Protein AF-A0A9P9XV34-F1 (afdb_monomer)

Radius of gyration: 29.13 Å; Cα contacts (8 Å, |Δi|>4): 36; chains: 1; bounding box: 76×49×64 Å

Foldseek 3Di:
DDPPPDPPCVVVVVVVVVVVVVVCVVLVCPDDDPVSNVVSVVQVVLQVVLVVVLVVLCVVVVNPDDPVSVCVSVVSNVVSRPPVVVVVVVVVVVVVVVVVVVVVVVVVVVVVVVPDDDDDDDDDPPPVDDPPPPPDPDDPCPVVPD

Solvent-accessible surface area (backbone atoms only — not comparable to full-atom values): 9032 Å² total; per-residue (Å²): 132,81,75,87,81,57,61,94,56,48,66,58,53,51,50,51,49,51,52,49,52,50,48,39,45,71,68,35,74,76,55,78,56,78,68,53,44,55,49,49,55,51,53,51,55,42,50,55,50,35,56,53,52,38,51,48,53,42,57,72,50,74,67,60,87,44,74,69,52,53,50,52,40,49,51,52,46,57,69,50,51,62,68,66,56,61,54,51,50,52,51,54,52,51,52,55,53,48,56,54,49,54,53,51,49,55,55,50,54,57,56,59,65,72,77,60,78,97,75,80,90,76,88,79,87,79,72,80,76,73,80,77,84,74,88,73,86,70,79,70,77,81,69,77,83,111

Organism: NCBI:txid2686198

InterPro domains:
  IPR023298 P-type ATPase, transmembrane domain superfamily [SSF81665] (32-97)

Secondary structure (DSSP, 8-state):
--TTSS-TTHHHHHHHHHHHHHHHHHTTSSSS-HHHHHHHHHHHHHHHHHHHHHHHHHHHTTT---HHHHHHHHHHHHHHS-HHHHHHHHHHHHHHHHHHHHHHHHHHHHHHTTS--S----------------------GGGS--

Mean predicted aligned error: 15.57 Å

Structure (mmCIF, N/CA/C/O backbone):
data_AF-A0A9P9XV34-F1
#
_entry.id   AF-A0A9P9XV34-F1
#
loop_
_atom_site.group_PDB
_atom_site.id
_atom_site.type_symbol
_atom_site.label_atom_id
_atom_site.label_alt_id
_atom_site.label_comp_id
_atom_site.label_asym_id
_atom_site.label_entity_id
_atom_site.label_seq_id
_atom_site.pdbx_PDB_ins_code
_atom_site.Cartn_x
_atom_site.Cartn_y
_atom_site.Cartn_z
_atom_site.occupancy
_atom_site.B_iso_or_equiv
_atom_site.auth_seq_id
_atom_site.auth_comp_id
_atom_site.auth_asym_id
_atom_site.auth_atom_id
_atom_site.pdbx_PDB_model_num
ATOM 1 N N . MET A 1 1 ? -13.792 33.285 -28.167 1.00 49.41 1 MET A N 1
ATOM 2 C CA . MET A 1 1 ? -14.409 31.952 -27.964 1.00 49.41 1 MET A CA 1
ATOM 3 C C . MET A 1 1 ? -15.852 32.173 -27.531 1.00 49.41 1 MET A C 1
ATOM 5 O O . MET A 1 1 ? -16.077 32.914 -26.585 1.00 49.41 1 MET A O 1
ATOM 9 N N . ASN A 1 2 ? -16.817 31.656 -28.291 1.00 45.56 2 ASN A N 1
ATOM 10 C CA . ASN A 1 2 ? -18.225 32.063 -28.223 1.00 45.56 2 ASN A CA 1
ATOM 11 C C . ASN A 1 2 ? -18.945 31.425 -27.014 1.00 45.56 2 ASN A C 1
ATOM 13 O O . ASN A 1 2 ? -19.129 30.210 -26.971 1.00 45.56 2 ASN A O 1
ATOM 17 N N . VAL A 1 3 ? -19.350 32.244 -26.038 1.00 58.62 3 VAL A N 1
ATOM 18 C CA . VAL A 1 3 ? -19.913 31.836 -24.729 1.00 58.62 3 VAL A CA 1
ATOM 19 C C . VAL A 1 3 ? -21.399 31.451 -24.756 1.00 58.62 3 VAL A C 1
ATOM 21 O O . VAL A 1 3 ? -21.955 31.044 -23.742 1.00 58.62 3 VAL A O 1
ATOM 24 N N . THR A 1 4 ? -22.063 31.554 -25.908 1.00 60.12 4 THR A N 1
ATOM 25 C CA . THR A 1 4 ? -23.527 31.417 -26.006 1.00 60.12 4 THR A CA 1
ATOM 26 C C . THR A 1 4 ? -24.009 29.989 -26.275 1.00 60.12 4 THR A C 1
ATOM 28 O O . THR A 1 4 ? -25.191 29.709 -26.094 1.00 60.12 4 THR A O 1
ATOM 31 N N . LYS A 1 5 ? -23.118 29.063 -26.666 1.00 56.88 5 LYS A N 1
ATOM 32 C CA . LYS A 1 5 ? -23.486 27.672 -27.011 1.00 56.88 5 LYS A CA 1
ATOM 33 C C . LYS A 1 5 ? -23.201 26.622 -25.934 1.00 56.88 5 LYS A C 1
ATOM 35 O O . LYS A 1 5 ? -23.696 25.506 -26.044 1.00 56.88 5 LYS A O 1
ATOM 40 N N . TYR A 1 6 ? -22.452 26.958 -24.887 1.00 57.47 6 TYR A N 1
ATOM 41 C CA . TYR A 1 6 ? -22.137 26.038 -23.793 1.00 57.47 6 TYR A CA 1
ATOM 42 C C . TYR A 1 6 ? -22.853 26.513 -22.529 1.00 57.47 6 TYR A C 1
ATOM 44 O O . TYR A 1 6 ? -22.403 27.432 -21.852 1.00 57.47 6 TYR A O 1
ATOM 52 N N . GLY A 1 7 ? -24.023 25.923 -22.262 1.00 63.84 7 GLY A N 1
ATOM 53 C CA . GLY A 1 7 ? -24.905 26.308 -21.158 1.00 63.84 7 GLY A CA 1
ATOM 54 C C . GLY A 1 7 ? -24.192 26.363 -19.803 1.00 63.84 7 GLY A C 1
ATOM 55 O O . GLY A 1 7 ? -23.161 25.726 -19.616 1.00 63.84 7 GLY A O 1
ATOM 56 N N . LYS A 1 8 ? -24.783 27.088 -18.840 1.00 62.16 8 LYS A N 1
ATOM 57 C CA . LYS A 1 8 ? -24.263 27.452 -17.496 1.00 62.16 8 LYS A CA 1
ATOM 58 C C . LYS A 1 8 ? -23.588 26.330 -16.672 1.00 62.16 8 LYS A C 1
ATOM 60 O O . LYS A 1 8 ? -22.955 26.610 -15.663 1.00 62.16 8 LYS A O 1
ATOM 65 N N . ARG A 1 9 ? -23.699 25.066 -17.094 1.00 62.81 9 ARG A N 1
ATOM 66 C CA . ARG A 1 9 ? -23.017 23.891 -16.530 1.00 62.81 9 ARG A CA 1
ATOM 67 C C . ARG A 1 9 ? -21.586 23.694 -17.059 1.00 62.81 9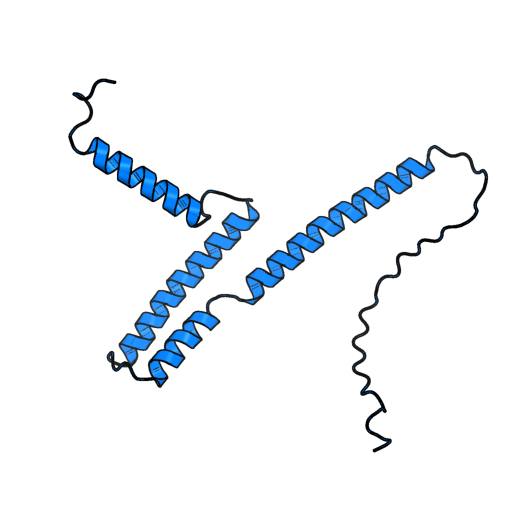 ARG A C 1
ATOM 69 O O . ARG A 1 9 ? -20.815 22.993 -16.424 1.00 62.81 9 ARG A O 1
ATOM 76 N N . ALA A 1 10 ? -21.200 24.317 -18.172 1.00 66.88 10 ALA A N 1
ATOM 77 C CA . ALA A 1 10 ? -19.876 24.186 -18.783 1.00 66.88 10 ALA A CA 1
ATOM 78 C C . ALA A 1 10 ? -18.686 24.603 -17.889 1.00 66.88 10 ALA A C 1
ATOM 80 O O . ALA A 1 10 ? -17.720 23.840 -17.850 1.00 66.88 10 ALA A O 1
ATOM 81 N N . PRO A 1 11 ? -18.720 25.720 -17.127 1.00 71.38 11 PRO A N 1
ATOM 82 C CA . PRO A 1 11 ? -17.621 26.048 -16.214 1.00 71.38 11 PRO A CA 1
ATOM 83 C C . PRO A 1 11 ? -17.529 25.066 -15.036 1.00 71.38 11 PRO A C 1
ATOM 85 O O . PRO A 1 11 ? -16.431 24.696 -14.632 1.00 71.38 11 PRO A O 1
ATOM 88 N N . VAL A 1 12 ? -18.668 24.570 -14.540 1.00 77.50 12 VAL A N 1
ATOM 89 C CA . VAL A 1 12 ? -18.722 23.592 -13.438 1.00 77.50 12 VAL A CA 1
ATOM 90 C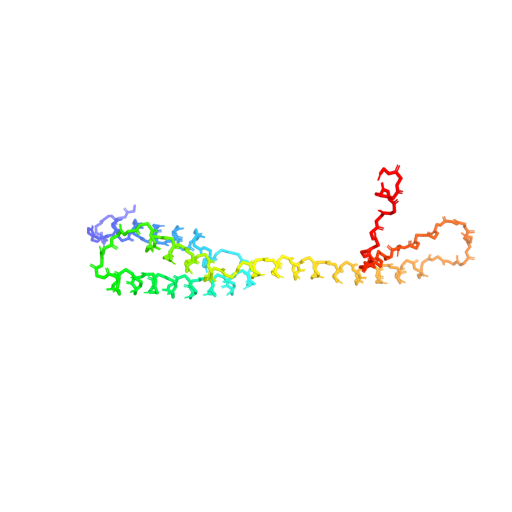 C . VAL A 1 12 ? -18.217 22.223 -13.896 1.00 77.50 12 VAL A C 1
ATOM 92 O O . VAL A 1 12 ? -17.405 21.603 -13.219 1.00 77.50 12 VAL A O 1
ATOM 95 N N . VAL A 1 13 ? -18.637 21.768 -15.079 1.00 74.62 13 VAL A N 1
ATOM 96 C CA . VAL A 1 13 ? -18.187 20.496 -15.665 1.00 74.62 13 VAL A CA 1
ATOM 97 C C . VAL A 1 13 ? -16.712 20.574 -16.075 1.00 74.62 13 VAL A C 1
ATOM 99 O O . VAL A 1 13 ? -15.985 19.599 -15.904 1.00 74.62 13 VAL A O 1
ATOM 102 N N . GLY A 1 14 ? -16.243 21.727 -16.566 1.00 78.75 14 GLY A N 1
ATOM 103 C CA . GLY A 1 14 ? -14.830 21.963 -16.876 1.00 78.75 14 GLY A CA 1
ATOM 104 C C . GLY A 1 14 ? -13.942 21.952 -15.628 1.00 78.75 14 GLY A C 1
ATOM 105 O O . GLY A 1 14 ? -12.909 21.282 -15.620 1.00 78.75 14 GLY A O 1
ATOM 106 N N . GLY A 1 15 ? -14.373 22.623 -14.555 1.00 82.88 15 GLY A N 1
ATOM 107 C CA . GLY A 1 15 ? -13.688 22.600 -13.260 1.00 82.88 15 GLY A CA 1
ATOM 108 C C . GLY A 1 15 ? -13.676 21.206 -12.628 1.00 82.88 15 GLY A C 1
ATOM 109 O O . GLY A 1 15 ? -12.621 20.725 -12.223 1.00 82.88 15 GLY A O 1
ATOM 110 N N . ALA A 1 16 ? -14.816 20.511 -12.631 1.00 83.56 16 ALA A N 1
ATOM 111 C CA . ALA A 1 16 ? -14.924 19.151 -12.107 1.00 83.56 16 ALA A CA 1
ATOM 112 C C . ALA A 1 16 ? -14.026 18.161 -12.863 1.00 83.56 16 ALA A C 1
ATOM 114 O O . ALA A 1 16 ? -13.356 17.352 -12.229 1.00 83.56 16 ALA A O 1
ATOM 115 N N . LYS A 1 17 ? -13.948 18.249 -14.200 1.00 82.81 17 LYS A N 1
ATOM 116 C CA . LYS A 1 17 ? -13.030 17.412 -14.991 1.00 82.81 17 LYS A CA 1
ATOM 117 C C . LYS A 1 17 ? -11.564 17.695 -14.672 1.00 82.81 17 LYS A C 1
ATOM 119 O O . LYS A 1 17 ? -10.802 16.753 -14.536 1.00 82.81 17 LYS A O 1
ATOM 124 N N . ARG A 1 18 ? -11.177 18.960 -14.472 1.00 84.31 18 ARG A N 1
ATOM 125 C CA . ARG A 1 18 ? -9.801 19.314 -14.080 1.00 84.31 18 ARG A CA 1
ATOM 126 C C . ARG A 1 18 ? -9.421 18.769 -12.709 1.00 84.31 18 ARG A C 1
ATOM 128 O O . ARG A 1 18 ? -8.328 18.237 -12.558 1.00 84.31 18 ARG A O 1
ATOM 135 N N . ILE A 1 19 ? -10.320 18.885 -11.733 1.00 85.12 19 ILE A N 1
ATOM 136 C CA . ILE A 1 19 ? -10.114 18.311 -10.398 1.00 85.12 19 ILE A CA 1
ATOM 137 C C . ILE A 1 19 ? -10.045 16.789 -10.506 1.00 85.12 19 ILE A C 1
ATOM 139 O O . ILE A 1 19 ? -9.155 16.177 -9.934 1.00 85.12 19 ILE A O 1
ATOM 143 N N . TYR A 1 20 ? -10.931 16.176 -11.286 1.00 82.81 20 TYR A N 1
ATOM 144 C CA . TYR A 1 20 ? -10.938 14.734 -11.497 1.00 82.81 20 TYR A CA 1
ATOM 145 C C . TYR A 1 20 ? -9.659 14.221 -12.171 1.00 82.81 20 TYR A C 1
ATOM 147 O O . TYR A 1 20 ? -9.106 13.214 -11.733 1.00 82.81 20 TYR A O 1
ATOM 155 N N . ASP A 1 21 ? -9.158 14.925 -13.185 1.00 82.06 21 ASP A N 1
ATOM 156 C CA . ASP A 1 21 ? -7.902 14.594 -13.860 1.00 82.06 21 ASP A CA 1
ATOM 157 C C . ASP A 1 21 ? -6.701 14.807 -12.928 1.00 82.06 21 ASP A C 1
ATOM 159 O O . ASP A 1 21 ? -5.810 13.962 -12.881 1.00 82.06 21 ASP A O 1
ATOM 163 N N . ALA A 1 22 ? -6.697 15.873 -12.120 1.00 82.50 22 ALA A N 1
ATOM 164 C CA . ALA A 1 22 ? -5.665 16.111 -11.110 1.00 82.50 22 ALA A CA 1
ATOM 165 C C . ALA A 1 22 ? -5.663 15.025 -10.023 1.00 82.50 22 ALA A C 1
ATOM 167 O O . ALA A 1 22 ? -4.608 14.491 -9.695 1.00 82.50 22 ALA A O 1
ATOM 168 N N . VAL A 1 23 ? -6.841 14.646 -9.521 1.00 81.38 23 VAL A N 1
ATOM 169 C CA . VAL A 1 23 ? -7.012 13.562 -8.548 1.00 81.38 23 VAL A CA 1
ATOM 170 C C . VAL A 1 23 ? -6.565 12.241 -9.167 1.00 81.38 23 VAL A C 1
ATOM 172 O O . VAL A 1 23 ? -5.763 11.551 -8.561 1.00 81.38 23 VAL A O 1
ATOM 175 N N . ARG A 1 24 ? -6.976 11.897 -10.393 1.00 73.69 24 ARG A N 1
ATOM 176 C CA . ARG A 1 24 ? -6.516 10.672 -11.080 1.00 73.69 24 ARG A CA 1
ATOM 177 C C . ARG A 1 24 ? -5.009 10.636 -11.324 1.00 73.69 24 ARG A C 1
ATOM 179 O O . ARG A 1 24 ? -4.415 9.560 -11.232 1.00 73.69 24 ARG A O 1
ATOM 186 N N . ASN A 1 25 ? -4.413 11.780 -11.647 1.00 78.88 25 ASN A N 1
ATOM 187 C CA . ASN A 1 25 ? -2.971 11.904 -11.833 1.00 78.88 25 ASN A CA 1
ATOM 188 C C . ASN A 1 25 ? -2.225 11.764 -10.500 1.00 78.88 25 ASN A C 1
ATOM 190 O O . ASN A 1 25 ? -1.241 11.034 -10.449 1.00 78.88 25 ASN A O 1
ATOM 194 N N . PHE A 1 26 ? -2.724 12.375 -9.420 1.00 77.25 26 PHE A N 1
ATOM 195 C CA . PHE A 1 26 ? -2.162 12.243 -8.070 1.00 77.25 26 PHE A CA 1
ATOM 196 C C . PHE A 1 26 ? -2.327 10.828 -7.497 1.00 77.25 26 PHE A C 1
ATOM 198 O O . PHE A 1 26 ? -1.402 10.280 -6.911 1.00 77.25 26 PHE A O 1
ATOM 205 N N . LEU A 1 27 ? -3.474 10.191 -7.745 1.00 74.25 27 LEU A N 1
ATOM 206 C CA . LEU A 1 27 ? -3.762 8.802 -7.375 1.00 74.25 27 LEU A CA 1
ATOM 207 C C . LEU A 1 27 ? -2.925 7.778 -8.177 1.00 74.25 27 LEU A C 1
ATOM 209 O O . LEU A 1 27 ? -3.086 6.572 -7.982 1.00 74.25 27 LEU A O 1
ATOM 213 N N . GLY A 1 28 ? -2.056 8.213 -9.098 1.00 70.88 28 GLY A N 1
ATOM 214 C CA . GLY A 1 28 ? -1.145 7.325 -9.834 1.00 70.88 28 GLY A CA 1
ATOM 215 C C . GLY A 1 28 ? -1.847 6.365 -10.803 1.00 70.88 28 GLY A C 1
ATOM 216 O O . GLY A 1 28 ? -1.251 5.409 -11.292 1.00 70.88 28 GLY A O 1
ATOM 217 N N . LEU A 1 29 ? -3.128 6.599 -11.107 1.00 71.12 29 LEU A N 1
ATOM 218 C CA . LEU A 1 29 ? -3.913 5.733 -11.994 1.00 71.12 29 LEU A CA 1
ATOM 219 C C . LEU A 1 29 ? -3.574 5.958 -13.475 1.00 71.12 29 LEU A C 1
ATOM 221 O O . LEU A 1 29 ? -3.773 5.061 -14.299 1.00 71.12 29 LEU A O 1
ATOM 225 N N . THR A 1 30 ? -3.044 7.137 -13.811 1.00 64.88 30 THR A N 1
ATOM 226 C CA . THR A 1 30 ? -2.820 7.565 -15.201 1.00 64.88 30 THR A CA 1
ATOM 227 C C . THR A 1 30 ? -1.350 7.862 -15.516 1.00 64.88 30 THR A C 1
ATOM 229 O O . THR A 1 30 ? -0.962 7.761 -16.677 1.00 64.88 30 THR A O 1
ATOM 232 N N . VAL A 1 31 ? -0.500 8.137 -14.524 1.00 67.88 31 VAL A N 1
ATOM 233 C CA . VAL A 1 31 ? 0.906 8.544 -14.720 1.00 67.88 31 VAL A CA 1
ATOM 234 C C . VAL A 1 31 ? 1.837 7.458 -14.172 1.00 67.88 31 VAL A C 1
ATOM 236 O O . VAL A 1 31 ? 1.644 7.030 -13.041 1.00 67.88 31 VAL A O 1
ATOM 239 N N . GLY A 1 32 ? 2.807 6.993 -14.970 1.00 68.62 32 GLY A N 1
ATOM 240 C CA . GLY A 1 32 ? 3.811 6.002 -14.547 1.00 68.62 32 GLY A CA 1
ATOM 241 C C . GLY A 1 32 ? 3.984 4.806 -15.492 1.00 68.62 32 GLY A C 1
ATOM 242 O O . GLY A 1 32 ? 3.300 4.683 -16.514 1.00 68.62 32 GLY A O 1
ATOM 243 N N . THR A 1 33 ? 4.918 3.919 -15.141 1.00 85.75 33 THR A N 1
ATOM 244 C CA . THR A 1 33 ? 5.248 2.698 -15.896 1.00 85.75 33 THR A CA 1
ATOM 245 C C . THR A 1 33 ? 4.114 1.658 -15.806 1.00 85.75 33 THR A C 1
ATOM 247 O O . THR A 1 33 ? 3.314 1.680 -14.861 1.00 85.75 33 THR A O 1
ATOM 250 N N . PRO A 1 34 ? 3.993 0.713 -16.763 1.00 79.44 34 PRO A N 1
ATOM 251 C CA . PRO A 1 34 ? 2.961 -0.330 -16.709 1.00 79.44 34 PRO A CA 1
ATOM 252 C C . PRO A 1 34 ? 3.018 -1.164 -15.418 1.00 79.44 34 PRO A C 1
ATOM 254 O O . PRO A 1 34 ? 1.972 -1.608 -14.939 1.00 79.44 34 PRO A O 1
ATOM 257 N N . LEU A 1 35 ? 4.209 -1.309 -14.829 1.00 80.00 35 LEU A N 1
ATOM 258 C CA . LEU A 1 35 ? 4.434 -2.006 -13.565 1.00 80.00 35 LEU A CA 1
ATOM 259 C C . LEU A 1 35 ? 3.785 -1.270 -12.379 1.00 80.00 35 LEU A C 1
ATOM 261 O O . LEU A 1 35 ? 3.040 -1.876 -11.607 1.00 80.00 35 LEU A O 1
ATOM 265 N N . GLN A 1 36 ? 3.946 0.055 -12.297 1.00 81.38 36 GLN A N 1
ATOM 266 C CA . GLN A 1 36 ? 3.332 0.877 -11.245 1.00 81.38 36 GLN A CA 1
ATOM 267 C C . GLN A 1 36 ? 1.801 0.853 -11.310 1.00 81.38 36 GLN A C 1
ATOM 269 O O . GLN A 1 36 ? 1.141 0.703 -10.284 1.00 81.38 36 GLN A O 1
ATOM 274 N N . ARG A 1 37 ? 1.208 0.890 -12.512 1.00 84.69 37 ARG A N 1
ATOM 275 C CA . ARG A 1 37 ? -0.261 0.838 -12.656 1.00 84.69 37 ARG A CA 1
ATOM 276 C C . ARG A 1 37 ? -0.874 -0.470 -12.156 1.00 84.69 37 ARG A C 1
ATOM 278 O O . ARG A 1 37 ? -2.025 -0.481 -11.714 1.00 84.69 37 ARG A O 1
ATOM 285 N N . LYS A 1 38 ? -0.155 -1.588 -12.268 1.00 84.69 38 LYS A N 1
ATOM 286 C CA . LYS A 1 38 ? -0.608 -2.888 -11.749 1.00 84.69 38 LYS A CA 1
ATOM 287 C C . LYS A 1 38 ? -0.550 -2.907 -10.226 1.00 84.69 38 LYS A C 1
ATOM 289 O O . LYS A 1 38 ? -1.509 -3.348 -9.598 1.00 84.69 38 LYS A O 1
ATOM 294 N N . LEU A 1 39 ? 0.511 -2.344 -9.660 1.00 84.31 39 LEU A N 1
ATOM 295 C CA . LEU A 1 39 ? 0.672 -2.212 -8.220 1.00 84.31 39 LEU A CA 1
ATOM 296 C C . LEU A 1 39 ? -0.406 -1.316 -7.607 1.00 84.31 39 LEU A C 1
ATOM 298 O O . LEU A 1 39 ? -1.089 -1.733 -6.673 1.00 84.31 39 LEU A O 1
ATOM 302 N N . SER A 1 40 ? -0.646 -0.134 -8.182 1.00 85.25 40 SER A N 1
ATOM 303 C CA . SER A 1 40 ? -1.682 0.782 -7.695 1.00 85.25 40 SER A CA 1
ATOM 304 C C . SER A 1 40 ? -3.065 0.129 -7.690 1.00 85.25 40 SER A C 1
ATOM 306 O O . SER A 1 40 ? -3.818 0.313 -6.740 1.00 85.25 40 SER A O 1
ATOM 308 N N . LYS A 1 41 ? -3.401 -0.695 -8.695 1.00 85.94 41 LYS A N 1
ATOM 309 C CA . LYS A 1 41 ? -4.665 -1.457 -8.698 1.00 85.94 41 LYS A CA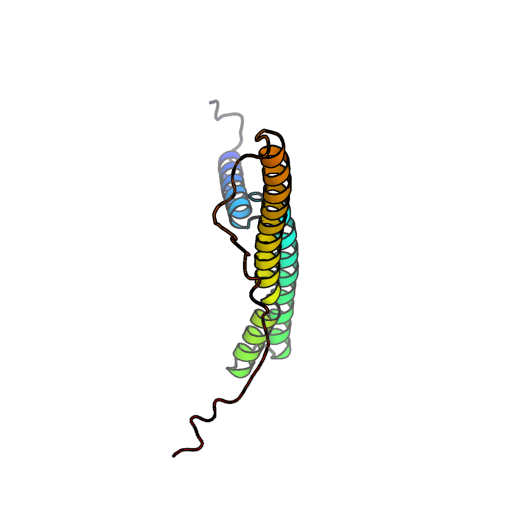 1
ATOM 310 C C . LYS A 1 41 ? -4.783 -2.400 -7.502 1.00 85.94 41 LYS A C 1
ATOM 312 O O . LYS A 1 41 ? -5.856 -2.451 -6.907 1.00 85.94 41 LYS A O 1
ATOM 317 N N . LEU A 1 42 ? -3.712 -3.113 -7.144 1.00 88.00 42 LEU A N 1
ATOM 318 C CA . LEU A 1 42 ? -3.713 -3.961 -5.949 1.00 88.00 42 LEU A CA 1
ATOM 319 C C . LEU A 1 42 ? -3.862 -3.120 -4.678 1.00 88.00 42 LEU A C 1
ATOM 321 O O . LEU A 1 42 ? -4.727 -3.417 -3.859 1.00 88.00 42 LEU A O 1
ATOM 325 N N . ALA A 1 43 ? -3.110 -2.025 -4.556 1.00 84.69 43 ALA A N 1
ATOM 326 C CA . ALA A 1 43 ? -3.194 -1.132 -3.402 1.00 84.69 43 ALA A CA 1
ATOM 327 C C . ALA A 1 43 ? -4.615 -0.575 -3.188 1.00 84.69 43 ALA A C 1
ATOM 32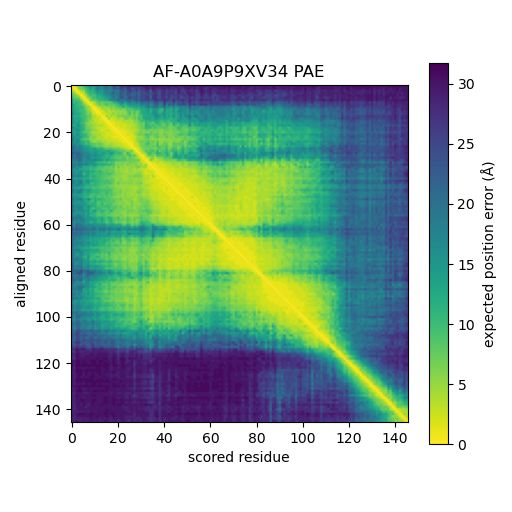9 O O . ALA A 1 43 ? -5.107 -0.586 -2.063 1.00 84.69 43 ALA A O 1
ATOM 330 N N . TYR A 1 44 ? -5.318 -0.166 -4.253 1.00 87.75 44 TYR A N 1
ATOM 331 C CA . TYR A 1 44 ? -6.705 0.302 -4.141 1.00 87.75 44 TYR A CA 1
ATOM 332 C C . TYR A 1 44 ? -7.665 -0.792 -3.670 1.00 87.75 44 TYR A C 1
ATOM 334 O O . TYR A 1 44 ? -8.514 -0.523 -2.823 1.00 87.75 44 TYR A O 1
ATOM 342 N N . ILE A 1 45 ? -7.536 -2.021 -4.182 1.00 89.75 45 ILE A N 1
ATOM 343 C CA . ILE A 1 45 ? -8.385 -3.148 -3.760 1.00 89.75 45 ILE A CA 1
ATOM 344 C C . ILE A 1 45 ? -8.202 -3.419 -2.262 1.00 89.75 45 ILE A C 1
ATOM 346 O O . ILE A 1 45 ? -9.189 -3.540 -1.533 1.00 89.75 45 ILE A O 1
ATOM 350 N N . LEU A 1 46 ? -6.952 -3.459 -1.792 1.00 87.94 46 LEU A N 1
ATOM 351 C CA . LEU A 1 46 ? -6.641 -3.690 -0.381 1.00 87.94 46 LEU A CA 1
ATOM 352 C C . LEU A 1 46 ? -7.105 -2.518 0.495 1.00 87.94 46 LEU A C 1
ATOM 354 O O . LEU A 1 46 ? -7.674 -2.742 1.560 1.00 87.94 46 LEU A O 1
ATOM 358 N N . PHE A 1 47 ? -6.963 -1.279 0.024 1.00 88.44 47 PHE A N 1
ATOM 359 C CA . PHE A 1 47 ? -7.409 -0.088 0.745 1.00 88.44 47 PHE A CA 1
ATOM 360 C C . PHE A 1 47 ? -8.932 -0.043 0.943 1.00 88.44 47 PHE A C 1
ATOM 362 O O . PHE A 1 47 ? -9.406 0.210 2.050 1.00 88.44 47 PHE A O 1
ATOM 369 N N . PHE A 1 48 ? -9.721 -0.334 -0.098 1.00 91.56 48 PHE A N 1
ATOM 370 C CA . PHE A 1 48 ? -11.181 -0.395 0.040 1.00 91.56 48 PHE A CA 1
ATOM 371 C C . PHE A 1 48 ? -11.626 -1.545 0.955 1.00 91.56 48 PHE A C 1
ATOM 373 O O . PHE A 1 48 ? -12.563 -1.373 1.737 1.00 91.56 48 PHE A O 1
ATOM 380 N N . CYS A 1 49 ? -10.933 -2.688 0.904 1.00 90.81 49 CYS A N 1
ATOM 381 C CA . CYS A 1 49 ? -11.152 -3.795 1.833 1.00 90.81 49 CYS A CA 1
ATOM 382 C C . CYS A 1 49 ? -10.865 -3.380 3.289 1.00 90.81 49 CYS A C 1
ATOM 384 O O . CYS A 1 49 ? -11.697 -3.609 4.168 1.00 90.81 49 CYS A O 1
ATOM 386 N N . ALA A 1 50 ? -9.746 -2.687 3.536 1.00 90.50 50 ALA A N 1
ATOM 387 C CA . ALA A 1 50 ? -9.380 -2.170 4.855 1.00 90.50 50 ALA A CA 1
ATOM 388 C C . ALA A 1 50 ? -10.423 -1.205 5.417 1.00 90.50 50 ALA A C 1
ATOM 390 O O . ALA A 1 50 ? -10.819 -1.332 6.575 1.00 90.50 50 ALA A O 1
ATOM 391 N N . LEU A 1 51 ? -10.918 -0.281 4.589 1.00 91.50 51 LEU A N 1
ATOM 392 C CA . LEU A 1 51 ? -11.965 0.657 4.993 1.00 91.50 51 LEU A CA 1
ATOM 393 C C . LEU A 1 51 ? -13.255 -0.079 5.394 1.00 91.50 51 LEU A C 1
ATOM 395 O O . LEU A 1 51 ? -13.882 0.259 6.399 1.00 91.50 51 LEU A O 1
ATOM 399 N N . GLY A 1 52 ? -13.634 -1.107 4.625 1.00 93.44 52 GLY A N 1
ATOM 400 C CA . GLY A 1 52 ? -14.792 -1.950 4.919 1.00 93.44 52 GLY A CA 1
ATOM 401 C C . GLY A 1 52 ? -14.645 -2.712 6.238 1.00 93.44 52 GLY A C 1
ATOM 402 O O . GLY A 1 52 ? -15.553 -2.684 7.068 1.00 93.44 52 GLY A O 1
ATOM 403 N N . LEU A 1 53 ? -13.492 -3.343 6.467 1.00 90.38 53 LEU A N 1
ATOM 404 C CA . LEU A 1 53 ? -13.208 -4.080 7.701 1.00 90.38 53 LEU A CA 1
ATOM 405 C C . LEU A 1 53 ? -13.097 -3.161 8.926 1.00 90.38 53 LEU A C 1
ATOM 407 O O . LEU A 1 53 ? -13.627 -3.496 9.983 1.00 90.38 53 LEU A O 1
ATOM 411 N N . ALA A 1 54 ? -12.503 -1.974 8.789 1.00 89.69 54 ALA A N 1
ATOM 412 C CA . ALA A 1 54 ? -12.462 -0.982 9.862 1.00 89.69 54 ALA A CA 1
ATOM 413 C C . ALA A 1 54 ? -13.878 -0.557 10.289 1.00 89.69 54 ALA A C 1
ATOM 415 O O . ALA A 1 54 ? -14.182 -0.525 11.483 1.00 89.69 54 ALA A O 1
ATOM 416 N N . LEU A 1 55 ? -14.783 -0.315 9.331 1.00 91.69 55 LEU A N 1
ATOM 417 C CA . LEU A 1 55 ? -16.194 -0.046 9.636 1.00 91.69 55 LEU A CA 1
ATOM 418 C C . LEU A 1 55 ? -16.864 -1.215 10.367 1.00 91.69 55 LEU A C 1
ATOM 420 O O . LEU A 1 55 ? -17.673 -0.982 11.266 1.00 91.69 55 LEU A O 1
ATOM 424 N N . VAL A 1 56 ? -16.529 -2.461 10.019 1.00 92.44 56 VAL A N 1
ATOM 425 C CA . VAL A 1 56 ? -17.033 -3.645 10.730 1.00 92.44 56 VAL A CA 1
ATOM 426 C C . VAL A 1 56 ? -16.554 -3.660 12.182 1.00 92.44 56 VAL A C 1
ATOM 428 O O . VAL A 1 56 ? -17.378 -3.895 13.061 1.00 92.44 56 VAL A O 1
ATOM 431 N N . VAL A 1 57 ? -15.289 -3.336 12.463 1.00 90.25 57 VAL A N 1
ATOM 432 C CA . VAL A 1 57 ? -14.762 -3.258 13.842 1.00 90.25 57 VAL A CA 1
ATOM 433 C C . VAL A 1 57 ? -15.544 -2.240 14.679 1.00 90.25 57 VAL A C 1
ATOM 435 O O . VAL A 1 57 ? -16.021 -2.571 15.767 1.00 90.25 57 VAL A O 1
ATOM 438 N N . PHE A 1 58 ? -15.767 -1.032 14.151 1.00 87.94 58 PHE A N 1
ATOM 439 C CA . PHE A 1 58 ? -16.563 -0.013 14.848 1.00 87.94 58 PHE A CA 1
ATOM 440 C C . PHE A 1 58 ? -18.029 -0.427 15.026 1.00 87.94 58 PHE A C 1
ATOM 442 O O . PHE A 1 58 ? -18.627 -0.173 16.075 1.00 87.94 58 PHE A O 1
ATOM 449 N N . LYS A 1 59 ? -18.605 -1.103 14.025 1.00 91.44 59 LYS A N 1
ATOM 450 C CA . LYS A 1 59 ? -19.987 -1.592 14.071 1.00 91.44 59 LYS A CA 1
ATOM 451 C C . LYS A 1 59 ? -20.170 -2.710 15.101 1.00 91.44 59 LYS A C 1
ATOM 453 O O . LYS A 1 59 ? -21.171 -2.708 15.815 1.00 91.44 59 LYS A O 1
ATOM 458 N N . VAL A 1 60 ? -19.223 -3.646 15.194 1.00 92.00 60 VAL A N 1
ATOM 459 C CA . VAL A 1 60 ? -19.247 -4.744 16.178 1.00 92.00 60 VAL A CA 1
ATOM 460 C C . VAL A 1 60 ? -19.135 -4.195 17.598 1.00 92.00 60 VAL A C 1
ATOM 462 O O . VAL A 1 60 ? -19.847 -4.669 18.481 1.00 92.00 60 VAL A O 1
ATOM 465 N N . ASN A 1 61 ? -18.351 -3.133 17.807 1.00 87.88 61 ASN A N 1
ATOM 466 C CA . ASN A 1 61 ? -18.242 -2.490 19.117 1.00 87.88 61 ASN A CA 1
ATOM 467 C C . ASN A 1 61 ? -19.376 -1.496 19.439 1.00 87.88 61 ASN A C 1
ATOM 469 O O . ASN A 1 61 ? -19.231 -0.664 20.330 1.00 87.88 61 ASN A O 1
ATOM 473 N N . LYS A 1 62 ? -20.502 -1.534 18.706 1.00 87.06 62 LYS A N 1
ATOM 474 C CA . LYS A 1 62 ? -21.650 -0.621 18.886 1.00 87.06 62 LYS A CA 1
ATOM 475 C C . LYS A 1 62 ? -21.254 0.866 18.939 1.00 87.06 62 LYS A C 1
ATOM 477 O O . LYS A 1 62 ? -21.922 1.652 19.604 1.00 87.06 62 LYS A O 1
ATOM 482 N N . PHE A 1 63 ? -20.192 1.246 18.225 1.00 79.81 63 PHE A N 1
ATOM 483 C CA . PHE A 1 63 ? -19.627 2.600 18.227 1.00 79.81 63 PHE A CA 1
ATOM 484 C C . PHE A 1 63 ? -19.179 3.128 19.602 1.00 79.81 63 PHE A C 1
ATOM 486 O O . PHE A 1 63 ? -19.045 4.338 19.770 1.00 79.81 63 PHE A O 1
ATOM 493 N N . ASP A 1 64 ? -18.890 2.253 20.567 1.00 84.69 64 ASP A N 1
ATOM 494 C CA . ASP A 1 64 ? -18.168 2.651 21.775 1.00 84.69 64 ASP A CA 1
ATOM 495 C C . ASP A 1 64 ? -16.680 2.815 21.419 1.00 84.69 64 ASP A C 1
ATOM 497 O O . ASP A 1 64 ? -15.974 1.853 21.110 1.00 84.69 64 ASP A O 1
ATOM 501 N N . ILE A 1 65 ? -16.217 4.062 21.332 1.00 84.56 65 ILE A N 1
ATOM 502 C CA . ILE A 1 65 ? -14.858 4.401 20.899 1.00 84.56 65 ILE A CA 1
ATOM 503 C C . ILE A 1 65 ? -13.946 4.376 22.129 1.00 84.56 65 ILE A C 1
ATOM 505 O O . ILE A 1 65 ? -13.599 5.404 22.707 1.00 84.56 65 ILE A O 1
ATOM 509 N N . THR A 1 66 ? -13.565 3.169 22.543 1.00 91.56 66 THR A N 1
ATOM 510 C CA . THR A 1 66 ? -12.575 2.942 23.604 1.00 91.56 66 THR A CA 1
ATOM 511 C C . THR A 1 66 ? -11.167 2.794 23.009 1.00 91.56 66 THR A C 1
ATOM 513 O O . THR A 1 66 ? -11.010 2.353 21.871 1.00 91.56 66 THR A O 1
ATOM 516 N N . ASN A 1 67 ? -10.114 3.077 23.789 1.00 93.06 67 ASN A N 1
ATOM 517 C CA . ASN A 1 67 ? -8.713 2.928 23.356 1.00 93.06 67 ASN A CA 1
ATOM 518 C C . ASN A 1 67 ? -8.403 1.557 22.721 1.00 93.06 67 ASN A C 1
ATOM 520 O O . ASN A 1 67 ? -7.692 1.492 21.725 1.00 93.06 67 ASN A O 1
ATOM 524 N N . GLN A 1 68 ? -8.980 0.468 23.240 1.00 91.44 68 GLN A N 1
ATOM 525 C CA . GLN A 1 68 ? -8.787 -0.882 22.691 1.00 91.44 68 GLN A CA 1
ATOM 526 C C . GLN A 1 68 ? -9.297 -0.997 21.247 1.00 91.44 68 GLN A C 1
ATOM 528 O O . GLN A 1 68 ? -8.620 -1.547 20.387 1.00 91.44 68 GLN A O 1
ATOM 533 N N . VAL A 1 69 ? -10.457 -0.407 20.962 1.00 91.38 69 VAL A N 1
ATOM 534 C CA . VAL A 1 69 ? -11.103 -0.433 19.643 1.00 91.38 69 VAL A CA 1
ATOM 535 C C . VAL A 1 69 ? -10.307 0.392 18.643 1.00 91.38 69 VAL A C 1
ATOM 537 O O . VAL A 1 69 ? -10.135 -0.028 17.502 1.00 91.38 69 VAL A O 1
ATOM 540 N N . ILE A 1 70 ? -9.778 1.539 19.079 1.00 91.75 70 ILE A N 1
ATOM 541 C CA . ILE A 1 70 ? -8.912 2.391 18.256 1.00 91.75 70 ILE A CA 1
ATOM 542 C C . ILE A 1 70 ? -7.631 1.638 17.882 1.00 91.75 70 ILE A C 1
ATOM 544 O O . ILE A 1 70 ? -7.232 1.646 16.715 1.00 91.75 70 ILE A O 1
ATOM 548 N N . ILE A 1 71 ? -7.009 0.957 18.850 1.00 93.50 71 ILE A N 1
ATOM 549 C CA . ILE A 1 71 ? -5.791 0.173 18.617 1.00 93.50 71 ILE A CA 1
ATOM 550 C C . ILE A 1 71 ? -6.092 -1.018 17.696 1.00 93.50 71 ILE A C 1
ATOM 552 O O . ILE A 1 71 ? -5.340 -1.241 16.751 1.00 93.50 71 ILE A O 1
ATOM 556 N N . TYR A 1 72 ? -7.211 -1.727 17.883 1.00 91.88 72 TYR A N 1
ATOM 557 C CA . TYR A 1 72 ? -7.617 -2.825 16.995 1.00 91.88 72 TYR A CA 1
ATOM 558 C C . TYR A 1 72 ? -7.924 -2.357 15.571 1.00 91.88 72 TYR A C 1
ATOM 560 O O . TYR A 1 72 ? -7.464 -2.978 14.615 1.00 91.88 72 TYR A O 1
ATOM 568 N N . ALA A 1 73 ? -8.643 -1.245 15.406 1.00 91.69 73 ALA A N 1
ATOM 569 C CA . ALA A 1 73 ? -8.945 -0.688 14.090 1.00 91.69 73 ALA A CA 1
ATOM 570 C C . ALA A 1 73 ? -7.676 -0.208 13.364 1.00 91.69 73 ALA A C 1
ATOM 572 O O . ALA A 1 73 ? -7.505 -0.475 12.174 1.00 91.69 73 ALA A O 1
ATOM 573 N N . THR A 1 74 ? -6.762 0.457 14.078 1.00 91.81 74 THR A N 1
ATOM 574 C CA . THR A 1 74 ? -5.496 0.947 13.507 1.00 91.81 74 THR A CA 1
ATOM 575 C C . THR A 1 74 ? -4.560 -0.210 13.159 1.00 91.81 74 THR A C 1
ATOM 577 O O . THR A 1 74 ? -3.995 -0.233 12.068 1.00 91.81 74 THR A O 1
ATOM 580 N N . SER A 1 75 ? -4.443 -1.201 14.048 1.00 93.56 75 SER A N 1
ATOM 581 C CA . SER A 1 75 ? -3.650 -2.414 13.817 1.00 93.56 75 SER A CA 1
ATOM 582 C C . SER A 1 75 ? -4.149 -3.186 12.596 1.00 93.56 75 SER A C 1
ATOM 584 O O . SER A 1 75 ? -3.349 -3.548 11.734 1.00 93.56 75 SER A O 1
ATOM 586 N N . LEU A 1 76 ? -5.469 -3.354 12.465 1.00 92.50 76 LEU A N 1
ATOM 587 C CA . LEU A 1 76 ? -6.082 -3.961 11.286 1.00 92.50 76 LEU A CA 1
ATOM 588 C C . LEU A 1 76 ? -5.758 -3.165 10.013 1.00 92.50 76 LEU A C 1
ATOM 590 O O . LEU A 1 76 ? -5.424 -3.760 8.993 1.00 92.50 76 LEU A O 1
ATOM 594 N N . GLY A 1 77 ? -5.813 -1.832 10.068 1.00 91.50 77 GLY A N 1
ATOM 595 C CA . GLY A 1 77 ? -5.470 -0.973 8.932 1.00 91.50 77 GLY A CA 1
ATOM 596 C C . GLY A 1 77 ? -4.023 -1.148 8.462 1.00 91.50 77 GLY A C 1
ATOM 597 O O . GLY A 1 77 ? -3.793 -1.353 7.271 1.00 91.50 77 GLY A O 1
ATOM 598 N N . ILE A 1 78 ? -3.062 -1.118 9.391 1.00 90.88 78 ILE A N 1
ATOM 599 C CA . ILE A 1 78 ? -1.630 -1.295 9.089 1.00 90.88 78 ILE A CA 1
ATOM 600 C C . ILE A 1 78 ? -1.374 -2.696 8.530 1.00 90.88 78 ILE A C 1
ATOM 602 O O . ILE A 1 78 ? -0.688 -2.833 7.524 1.00 90.88 78 ILE A O 1
ATOM 606 N N . SER A 1 79 ? -1.989 -3.724 9.122 1.00 91.00 79 SER A N 1
ATOM 607 C CA . SER A 1 79 ? -1.816 -5.113 8.689 1.00 91.00 79 SER A CA 1
ATOM 608 C C . SER A 1 79 ? -2.335 -5.390 7.274 1.00 91.00 79 SER A C 1
ATOM 610 O O . SER A 1 79 ? -1.885 -6.350 6.651 1.00 91.00 79 SER A O 1
ATOM 612 N N . ILE A 1 80 ? -3.300 -4.612 6.773 1.00 90.31 80 ILE A N 1
ATOM 613 C CA . ILE A 1 80 ? -3.849 -4.803 5.422 1.00 90.31 80 ILE A CA 1
ATOM 614 C C . ILE A 1 80 ? -2.984 -4.122 4.360 1.00 90.31 80 ILE A C 1
ATOM 616 O O . ILE A 1 80 ? -3.004 -4.547 3.206 1.00 90.31 80 ILE A O 1
ATOM 620 N N . ILE A 1 81 ? -2.209 -3.092 4.712 1.00 88.31 81 ILE A N 1
ATOM 621 C CA . ILE A 1 81 ? -1.224 -2.524 3.789 1.00 88.31 81 ILE A CA 1
ATOM 622 C C . ILE A 1 81 ? -0.097 -3.557 3.663 1.00 88.31 81 ILE A C 1
ATOM 624 O O . ILE A 1 81 ? 0.563 -3.854 4.655 1.00 88.31 81 ILE A O 1
ATOM 628 N N . PRO A 1 82 ? 0.139 -4.138 2.475 1.00 81.12 82 PRO A N 1
ATOM 629 C CA . PRO A 1 82 ? 1.129 -5.188 2.332 1.00 81.12 82 PRO A CA 1
ATOM 630 C C . PRO A 1 82 ? 2.514 -4.542 2.341 1.00 81.12 82 PRO A C 1
ATOM 632 O O . PRO A 1 82 ? 3.042 -4.160 1.299 1.00 81.12 82 PRO A O 1
ATOM 635 N N . GLU A 1 83 ? 3.093 -4.396 3.527 1.00 84.88 83 GLU A N 1
ATOM 636 C CA . GLU A 1 83 ? 4.397 -3.757 3.729 1.00 84.88 83 GLU A CA 1
ATOM 637 C C . GLU A 1 83 ? 5.482 -4.417 2.861 1.00 84.88 83 GLU A C 1
ATOM 639 O O . GLU A 1 83 ? 6.242 -3.748 2.164 1.00 84.88 83 GLU A O 1
ATOM 644 N N . SER A 1 84 ? 5.443 -5.750 2.777 1.00 86.38 84 SER A N 1
ATOM 645 C CA . SER A 1 84 ? 6.330 -6.558 1.935 1.00 86.38 84 SER A CA 1
ATOM 646 C C . SER A 1 84 ? 6.219 -6.249 0.433 1.00 86.38 84 SER A C 1
ATOM 648 O O . SER A 1 84 ? 7.198 -6.418 -0.293 1.00 86.38 84 SER A O 1
ATOM 650 N N . LEU A 1 85 ? 5.077 -5.748 -0.056 1.00 86.19 85 LEU A N 1
ATOM 651 C CA . LEU A 1 85 ? 4.851 -5.515 -1.487 1.00 86.19 85 LEU A CA 1
ATOM 652 C C . LEU A 1 85 ? 5.763 -4.409 -2.044 1.00 86.19 85 LEU A C 1
ATOM 654 O O . LEU A 1 85 ? 6.263 -4.516 -3.166 1.00 86.19 85 LEU A O 1
ATOM 658 N N . VAL A 1 86 ? 5.991 -3.350 -1.264 1.00 85.50 86 VAL A N 1
ATOM 659 C CA . VAL A 1 86 ? 6.888 -2.247 -1.651 1.00 85.50 86 VAL A CA 1
ATOM 660 C C . VAL A 1 86 ? 8.340 -2.727 -1.678 1.00 85.50 86 VAL A C 1
ATOM 662 O O . VAL A 1 86 ? 9.095 -2.389 -2.596 1.00 85.50 86 VAL A O 1
ATOM 665 N N . THR A 1 87 ? 8.709 -3.572 -0.716 1.00 92.75 87 THR A N 1
ATOM 666 C CA . THR A 1 87 ? 10.045 -4.165 -0.627 1.00 92.75 87 THR A CA 1
ATOM 667 C C . THR A 1 87 ? 10.329 -5.078 -1.816 1.00 92.75 87 THR A C 1
ATOM 669 O O . THR A 1 87 ? 11.347 -4.901 -2.483 1.00 92.75 87 THR A O 1
ATOM 672 N N . VAL A 1 88 ? 9.415 -5.997 -2.158 1.00 91.12 88 VAL A N 1
ATOM 673 C CA . VAL A 1 88 ? 9.623 -6.896 -3.309 1.00 91.12 88 VAL A CA 1
ATOM 674 C C . VAL A 1 88 ? 9.654 -6.139 -4.630 1.00 91.12 88 VAL A C 1
ATOM 676 O O . VAL A 1 88 ? 10.477 -6.464 -5.477 1.00 91.12 88 VAL A O 1
ATOM 679 N N . LEU A 1 89 ? 8.837 -5.092 -4.808 1.00 90.69 89 LEU A N 1
ATOM 680 C CA . LEU A 1 89 ? 8.905 -4.269 -6.016 1.00 90.69 89 LEU A CA 1
ATOM 681 C C . LEU A 1 89 ? 10.293 -3.640 -6.171 1.00 90.69 89 LEU A C 1
ATOM 683 O O . LEU A 1 89 ? 10.876 -3.715 -7.250 1.00 90.69 89 LEU A O 1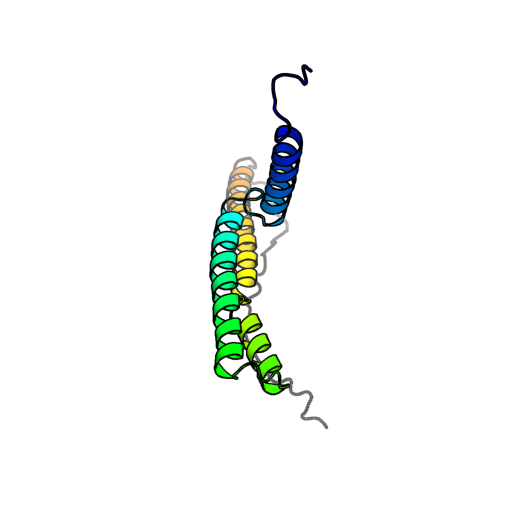
ATOM 687 N N . THR A 1 90 ? 10.812 -3.043 -5.096 1.00 92.88 90 THR A N 1
ATOM 688 C CA . THR A 1 90 ? 12.135 -2.405 -5.099 1.00 92.88 90 THR A CA 1
ATOM 689 C C . THR A 1 90 ? 13.212 -3.411 -5.484 1.00 92.88 90 THR A C 1
ATOM 691 O O . THR A 1 90 ? 13.970 -3.156 -6.414 1.00 92.88 90 THR A O 1
ATOM 694 N N . ILE A 1 91 ? 13.214 -4.585 -4.847 1.00 94.19 91 ILE A N 1
ATOM 695 C CA . ILE A 1 91 ? 14.180 -5.648 -5.144 1.00 94.19 91 ILE A CA 1
ATOM 696 C C . ILE A 1 91 ? 14.041 -6.126 -6.596 1.00 94.19 91 ILE A C 1
ATOM 698 O O . ILE A 1 91 ? 15.039 -6.242 -7.291 1.00 94.19 91 ILE A O 1
ATOM 702 N N . THR A 1 92 ? 12.825 -6.339 -7.109 1.00 92.25 92 THR A N 1
ATOM 703 C CA . THR A 1 92 ? 12.645 -6.766 -8.511 1.00 92.25 92 THR A CA 1
ATOM 704 C C . THR A 1 92 ? 13.084 -5.713 -9.524 1.00 92.25 92 THR A C 1
ATOM 706 O O . THR A 1 92 ? 13.532 -6.069 -10.608 1.00 92.25 92 THR A O 1
ATOM 709 N N . MET A 1 93 ? 12.959 -4.426 -9.191 1.00 92.56 93 MET A N 1
ATOM 710 C CA . MET A 1 93 ? 13.432 -3.343 -10.049 1.00 92.56 93 MET A CA 1
ATOM 711 C C . MET A 1 93 ? 14.961 -3.273 -10.062 1.00 92.56 93 MET A C 1
ATOM 713 O O . MET A 1 93 ? 15.530 -3.103 -11.133 1.00 92.56 93 MET A O 1
ATOM 717 N N . VAL A 1 94 ? 15.594 -3.442 -8.899 1.00 94.94 94 VAL A N 1
ATOM 718 C CA . VAL A 1 94 ? 17.052 -3.545 -8.728 1.00 94.94 94 VAL A CA 1
ATOM 719 C C . VAL A 1 94 ? 17.570 -4.725 -9.562 1.00 94.94 94 VAL A C 1
ATOM 721 O O . VAL A 1 94 ? 18.258 -4.493 -10.556 1.00 94.94 94 VAL A O 1
ATOM 724 N N . ILE A 1 95 ? 17.038 -5.934 -9.334 1.00 95.75 95 ILE A N 1
ATOM 725 C CA . ILE A 1 95 ? 17.405 -7.153 -10.082 1.00 95.75 95 ILE A CA 1
ATOM 726 C C . ILE A 1 95 ? 17.222 -6.981 -11.593 1.00 95.75 95 ILE A C 1
ATOM 728 O O . ILE A 1 95 ? 18.059 -7.425 -12.374 1.00 95.75 95 ILE A O 1
ATOM 732 N N . ALA A 1 96 ? 16.131 -6.344 -12.032 1.00 92.56 96 ALA A N 1
ATOM 733 C CA . ALA A 1 96 ? 15.908 -6.092 -13.453 1.00 92.56 96 ALA A CA 1
ATOM 734 C C . ALA A 1 96 ? 17.006 -5.202 -14.057 1.00 92.56 96 ALA A C 1
ATOM 736 O O . ALA A 1 96 ? 17.428 -5.441 -15.186 1.00 92.56 96 ALA A O 1
ATOM 737 N N . THR A 1 97 ? 17.481 -4.200 -13.313 1.00 92.94 97 THR A N 1
ATOM 738 C CA . THR A 1 97 ? 18.582 -3.341 -13.760 1.00 92.94 97 THR A CA 1
ATOM 739 C C . THR A 1 97 ? 19.947 -4.020 -13.676 1.00 92.94 97 THR A C 1
ATOM 741 O O . THR A 1 97 ? 20.768 -3.775 -14.557 1.00 92.94 97 THR A O 1
ATOM 744 N N . GLU A 1 98 ? 20.198 -4.887 -12.689 1.00 93.38 98 GLU A N 1
ATOM 745 C CA . GLU A 1 98 ? 21.433 -5.685 -12.652 1.00 93.38 98 GLU A CA 1
ATOM 746 C C . GLU A 1 98 ? 21.501 -6.668 -13.820 1.00 93.38 98 GLU A C 1
ATOM 748 O O . GLU A 1 98 ? 22.487 -6.668 -14.548 1.00 93.38 98 GLU A O 1
ATOM 753 N N . ALA A 1 99 ? 20.424 -7.413 -14.085 1.00 91.94 99 ALA A N 1
ATOM 754 C CA . ALA A 1 99 ? 20.393 -8.381 -15.181 1.00 91.94 99 ALA A CA 1
ATOM 755 C C . ALA A 1 99 ? 20.672 -7.736 -16.553 1.00 91.94 99 ALA A C 1
ATOM 757 O O . ALA A 1 99 ? 21.330 -8.333 -17.405 1.00 91.94 99 ALA A O 1
ATOM 758 N N . GLU A 1 100 ? 20.189 -6.508 -16.775 1.00 90.88 100 GLU A N 1
ATOM 759 C CA . GLU A 1 100 ? 20.481 -5.756 -17.999 1.00 90.88 100 GLU A CA 1
ATOM 760 C C . GLU A 1 100 ? 21.957 -5.333 -18.069 1.00 90.88 100 GLU A C 1
ATOM 762 O O . GLU A 1 100 ? 22.573 -5.419 -19.131 1.00 90.88 100 GLU A O 1
ATOM 767 N N . ARG A 1 101 ? 22.565 -4.948 -16.939 1.00 88.81 101 ARG A N 1
ATOM 768 C CA . ARG A 1 101 ? 23.996 -4.614 -16.877 1.00 88.81 101 ARG A CA 1
ATOM 769 C C . ARG A 1 101 ? 24.898 -5.824 -17.086 1.00 88.81 101 ARG A C 1
ATOM 771 O O . ARG A 1 101 ? 25.902 -5.692 -17.785 1.00 88.81 101 ARG A O 1
ATOM 778 N N . ASP A 1 102 ? 24.545 -6.967 -16.514 1.00 85.25 102 ASP A N 1
ATOM 779 C CA . ASP A 1 102 ? 25.311 -8.207 -16.651 1.00 85.25 102 ASP A CA 1
ATOM 780 C C . ASP A 1 102 ? 25.330 -8.660 -18.118 1.00 85.25 102 ASP A C 1
ATOM 782 O O . ASP A 1 102 ? 26.388 -8.970 -18.670 1.00 85.25 102 ASP A O 1
ATOM 786 N N . TYR A 1 103 ? 24.182 -8.565 -18.797 1.00 83.44 103 TYR A N 1
ATOM 787 C CA . TYR A 1 103 ? 24.066 -8.848 -20.228 1.00 83.44 103 TYR A CA 1
ATOM 788 C C . TYR A 1 103 ? 24.905 -7.898 -21.103 1.00 83.44 103 TYR A C 1
ATOM 790 O O . TYR A 1 103 ? 25.588 -8.337 -22.035 1.00 83.44 103 TYR A O 1
ATOM 798 N N . GLU A 1 104 ? 24.890 -6.594 -20.808 1.00 81.00 104 GLU A N 1
ATOM 799 C CA . GLU A 1 104 ? 25.707 -5.610 -21.531 1.00 81.00 104 GLU A CA 1
ATOM 800 C C . GLU A 1 104 ? 27.213 -5.815 -21.279 1.00 81.00 104 GLU A C 1
ATOM 802 O O . GLU A 1 104 ? 28.016 -5.670 -22.205 1.00 81.00 104 GLU A O 1
ATOM 807 N N . SER A 1 105 ? 27.614 -6.226 -20.071 1.00 77.94 105 SER A N 1
ATOM 808 C CA . SER A 1 105 ? 29.008 -6.558 -19.732 1.00 77.94 105 SER A CA 1
ATOM 809 C C . SER A 1 105 ? 29.523 -7.752 -20.543 1.00 77.94 105 SER A C 1
ATOM 811 O O . SER A 1 105 ? 30.610 -7.705 -21.122 1.00 77.94 105 SER A O 1
ATOM 813 N N . GLU A 1 106 ? 28.709 -8.798 -20.689 1.00 75.94 106 GLU A N 1
ATOM 814 C CA . GLU A 1 106 ? 29.093 -10.007 -21.421 1.00 75.94 106 GLU A CA 1
ATOM 815 C C . GLU A 1 106 ? 29.242 -9.747 -22.933 1.00 75.94 106 GLU A C 1
ATOM 817 O O . GLU A 1 106 ? 30.202 -10.198 -23.572 1.00 75.94 106 GLU A O 1
ATOM 822 N N . ARG A 1 107 ? 28.348 -8.933 -23.515 1.00 71.62 107 ARG A N 1
ATOM 823 C CA . ARG A 1 107 ? 28.432 -8.541 -24.934 1.00 71.62 107 ARG A CA 1
ATOM 824 C C . ARG A 1 107 ? 29.563 -7.563 -25.224 1.00 71.62 107 ARG A C 1
ATOM 826 O O . ARG A 1 107 ? 30.205 -7.681 -26.270 1.00 71.62 107 ARG A O 1
ATOM 833 N N . THR A 1 108 ? 29.816 -6.608 -24.332 1.00 71.88 108 THR A N 1
ATOM 834 C CA . THR A 1 108 ? 30.923 -5.653 -24.496 1.00 71.88 108 THR A CA 1
ATOM 835 C C . THR A 1 108 ? 32.277 -6.329 -24.290 1.00 71.88 108 THR A C 1
ATOM 837 O O . THR A 1 108 ? 33.183 -6.089 -25.084 1.00 71.88 108 THR A O 1
ATOM 840 N N . ALA A 1 109 ? 32.405 -7.270 -23.350 1.00 74.88 109 ALA A N 1
ATOM 841 C CA . ALA A 1 109 ? 33.611 -8.086 -23.193 1.00 74.88 109 ALA A CA 1
ATOM 842 C C . ALA A 1 109 ? 33.899 -8.960 -24.429 1.00 74.88 109 ALA A C 1
ATOM 844 O O . ALA A 1 109 ? 35.050 -9.072 -24.858 1.00 74.88 109 ALA A O 1
ATOM 845 N N . ALA A 1 110 ? 32.865 -9.550 -25.040 1.00 67.38 110 ALA A N 1
ATOM 846 C CA . ALA A 1 110 ? 33.009 -10.333 -26.269 1.00 67.38 110 ALA A CA 1
ATOM 847 C C . ALA A 1 110 ? 33.390 -9.471 -27.488 1.00 67.38 110 ALA A C 1
ATOM 849 O O . ALA A 1 110 ? 34.173 -9.913 -28.328 1.00 67.38 110 ALA A O 1
ATOM 850 N N . ALA A 1 111 ? 32.878 -8.238 -27.573 1.00 67.31 111 ALA A N 1
ATOM 851 C CA . ALA A 1 111 ? 33.236 -7.291 -28.630 1.00 67.31 111 ALA A CA 1
ATOM 852 C C . ALA A 1 111 ? 34.669 -6.748 -28.471 1.00 67.31 111 ALA A C 1
ATOM 854 O O . ALA A 1 111 ? 35.385 -6.616 -29.460 1.00 67.31 111 ALA A O 1
ATOM 855 N N . VAL A 1 112 ? 35.114 -6.494 -27.236 1.00 65.25 112 VAL A N 1
ATOM 856 C CA . VAL A 1 112 ? 36.473 -6.007 -26.935 1.00 65.25 112 VAL A CA 1
ATOM 857 C C . VAL A 1 112 ? 37.541 -7.079 -27.202 1.00 65.25 112 VAL A C 1
ATOM 859 O O . VAL A 1 112 ? 38.645 -6.747 -27.623 1.00 65.25 112 VAL A O 1
ATOM 862 N N . LYS A 1 113 ? 37.217 -8.372 -27.055 1.00 59.88 113 LYS A N 1
ATOM 863 C CA . LYS A 1 113 ? 38.134 -9.482 -27.389 1.00 59.88 113 LYS A CA 1
ATOM 864 C C . LYS A 1 113 ? 38.349 -9.709 -28.894 1.00 59.88 113 LYS A C 1
ATOM 866 O O . LYS A 1 113 ? 39.244 -10.466 -29.250 1.00 59.88 113 LYS A O 1
ATOM 871 N N . PHE A 1 114 ? 37.558 -9.087 -29.773 1.00 62.25 114 PHE A N 1
ATOM 872 C CA . PHE A 1 114 ? 37.66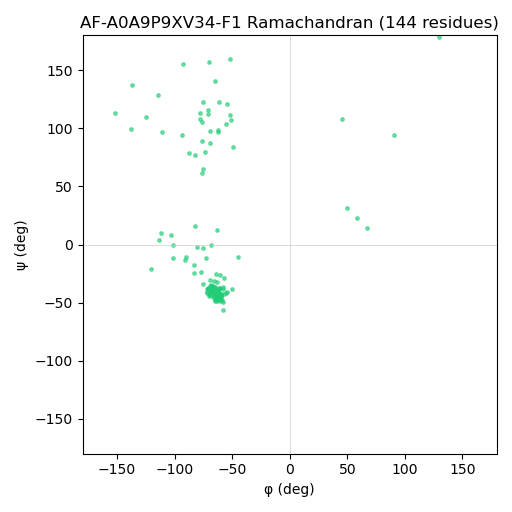5 -9.274 -31.228 1.00 62.25 114 PHE A CA 1
ATOM 873 C C . PHE A 1 114 ? 38.623 -8.287 -31.926 1.00 62.25 114 PHE A C 1
ATOM 875 O O . PHE A 1 114 ? 38.938 -8.505 -33.093 1.00 62.25 114 PHE A O 1
ATOM 882 N N . ASP A 1 115 ? 39.095 -7.237 -31.238 1.00 58.06 115 ASP A N 1
ATOM 883 C CA . ASP A 1 115 ? 39.874 -6.137 -31.846 1.00 58.06 115 ASP A CA 1
ATOM 884 C C . ASP A 1 115 ? 41.344 -6.051 -31.377 1.00 58.06 115 ASP A C 1
ATOM 886 O O . ASP A 1 115 ? 42.079 -5.158 -31.791 1.00 58.06 115 ASP A O 1
ATOM 890 N N . VAL A 1 116 ? 41.823 -6.982 -30.541 1.00 54.84 116 VAL A N 1
ATOM 891 C CA . VAL A 1 116 ? 43.215 -6.974 -30.051 1.00 54.84 116 VAL A CA 1
ATOM 892 C C . VAL A 1 116 ? 43.893 -8.314 -30.366 1.00 54.84 116 VAL A C 1
ATOM 894 O O . VAL A 1 116 ? 43.533 -9.317 -29.749 1.00 54.84 116 VAL A O 1
ATOM 897 N N . PRO A 1 117 ? 44.858 -8.377 -31.311 1.00 55.31 117 PRO A N 1
ATOM 898 C CA . PRO A 1 117 ? 45.712 -9.552 -31.456 1.00 55.31 117 PRO A CA 1
ATOM 899 C C . PRO A 1 117 ? 46.565 -9.699 -30.193 1.00 55.31 117 PRO A C 1
ATOM 901 O O . PRO A 1 117 ? 47.011 -8.694 -29.643 1.00 55.31 117 PRO A O 1
ATOM 904 N N . ASP A 1 118 ? 46.752 -10.942 -29.741 1.00 58.09 118 ASP A N 1
ATOM 905 C CA . ASP A 1 118 ? 47.439 -11.332 -28.505 1.00 58.09 118 ASP A CA 1
ATOM 906 C C . ASP A 1 118 ? 48.817 -10.664 -28.334 1.00 58.09 118 ASP A C 1
ATOM 908 O O . ASP A 1 118 ? 49.858 -11.246 -28.633 1.00 58.09 118 ASP A O 1
ATOM 912 N N . GLU A 1 119 ? 48.853 -9.443 -27.804 1.00 69.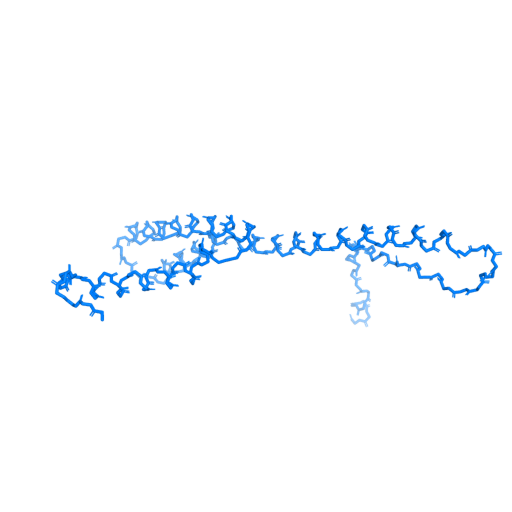12 119 GLU A N 1
ATOM 913 C CA . GLU A 1 119 ? 50.080 -8.817 -27.340 1.00 69.12 119 GLU A CA 1
ATOM 914 C C . GLU A 1 119 ? 49.841 -8.092 -26.011 1.00 69.12 119 GLU A C 1
ATOM 916 O O . GLU A 1 119 ? 49.415 -6.942 -25.943 1.00 69.12 119 GLU A O 1
ATOM 921 N N . LYS A 1 120 ? 50.247 -8.809 -24.952 1.00 52.69 120 LYS A N 1
ATOM 922 C CA . LYS A 1 120 ? 50.711 -8.319 -23.643 1.00 52.69 120 LYS A CA 1
ATOM 923 C C . LYS A 1 120 ? 49.658 -8.131 -22.541 1.00 52.69 120 LYS A C 1
ATOM 925 O O . LYS A 1 120 ? 49.112 -7.057 -22.328 1.00 52.69 120 LYS A O 1
ATOM 930 N N . LEU A 1 121 ? 49.521 -9.175 -21.719 1.00 64.06 121 LEU A N 1
ATOM 931 C CA . LEU A 1 121 ? 48.998 -9.076 -20.353 1.00 64.06 121 LEU A CA 1
ATOM 932 C C . LEU A 1 121 ? 50.073 -8.469 -19.435 1.00 64.06 121 LEU A C 1
ATOM 934 O O . LEU A 1 121 ? 51.170 -9.024 -19.317 1.00 64.06 121 LEU A O 1
ATOM 938 N N . PRO A 1 122 ? 49.764 -7.353 -18.759 1.00 49.00 122 PRO A N 1
ATOM 939 C CA . PRO A 1 122 ? 49.863 -7.384 -17.303 1.00 49.00 122 PRO A CA 1
ATOM 940 C C . PRO A 1 122 ? 48.672 -6.688 -16.626 1.00 49.00 122 PRO A C 1
ATOM 942 O O . PRO A 1 122 ? 48.289 -5.604 -17.041 1.00 49.00 122 PRO A O 1
ATOM 945 N N . ALA A 1 123 ? 48.167 -7.323 -15.558 1.00 50.91 123 ALA A N 1
ATOM 946 C CA . ALA A 1 123 ? 47.320 -6.785 -14.480 1.00 50.91 123 ALA A CA 1
ATOM 947 C C . ALA A 1 123 ? 46.145 -5.891 -14.936 1.00 50.91 123 ALA A C 1
ATOM 949 O O . ALA A 1 123 ? 46.325 -4.752 -15.335 1.00 50.91 123 ALA A O 1
ATOM 950 N N . ILE A 1 124 ? 44.898 -6.340 -14.853 1.00 41.47 124 ILE A N 1
ATOM 951 C CA . ILE A 1 124 ? 44.137 -6.358 -13.600 1.00 41.47 124 ILE A CA 1
ATOM 952 C C . ILE A 1 124 ? 43.129 -7.508 -13.683 1.00 41.47 124 ILE A C 1
ATOM 954 O O . ILE A 1 124 ? 42.201 -7.500 -14.487 1.00 41.47 124 ILE A O 1
ATOM 958 N N . SER A 1 125 ? 43.332 -8.509 -12.837 1.00 51.06 125 SER A N 1
ATOM 959 C CA . SER A 1 125 ? 42.275 -9.393 -12.372 1.00 51.06 125 SER A CA 1
ATOM 960 C C . SER A 1 125 ? 41.354 -8.579 -11.459 1.00 51.06 125 SER A C 1
ATOM 962 O O . SER A 1 125 ? 41.574 -8.525 -10.251 1.00 51.06 125 SER A O 1
ATOM 964 N N . GLU A 1 126 ? 40.349 -7.913 -12.025 1.00 51.66 126 GLU A N 1
ATOM 965 C CA . GLU A 1 126 ? 39.138 -7.582 -11.269 1.00 51.66 126 GLU A CA 1
ATOM 966 C C . GLU A 1 126 ? 38.256 -8.828 -11.290 1.00 51.66 126 GLU A C 1
ATOM 968 O O . GLU A 1 126 ? 37.312 -8.981 -12.060 1.00 51.66 126 GLU A O 1
ATOM 973 N N . GLU A 1 127 ? 38.657 -9.772 -10.449 1.00 47.31 127 GLU A N 1
ATOM 974 C CA . GLU A 1 127 ? 37.761 -10.752 -9.870 1.00 47.31 127 GLU A CA 1
ATOM 975 C C . GLU A 1 127 ? 36.752 -9.949 -9.043 1.00 47.31 127 GLU A C 1
ATOM 977 O O . GLU A 1 127 ? 37.061 -9.473 -7.949 1.00 47.31 127 GLU A O 1
ATOM 982 N N . VAL A 1 128 ? 35.571 -9.696 -9.613 1.00 42.00 128 VAL A N 1
ATOM 983 C CA . VAL A 1 128 ? 34.428 -9.193 -8.851 1.00 42.00 128 VAL A CA 1
ATOM 984 C C . VAL A 1 128 ? 34.106 -10.274 -7.833 1.00 42.00 128 VAL A C 1
ATOM 986 O O . VAL A 1 128 ? 33.479 -11.281 -8.141 1.00 42.00 128 VAL A O 1
ATOM 989 N N . THR A 1 129 ? 34.627 -10.076 -6.629 1.00 44.41 129 THR A N 1
ATOM 990 C CA . THR A 1 129 ? 34.298 -10.844 -5.441 1.00 44.41 129 THR A CA 1
A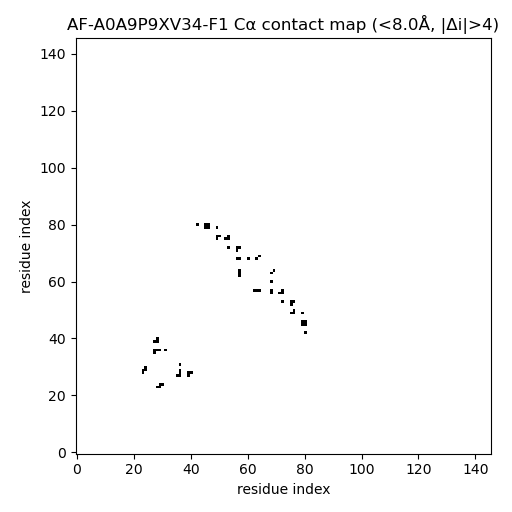TOM 991 C C . THR A 1 129 ? 32.786 -10.764 -5.250 1.00 44.41 129 THR A C 1
ATOM 993 O O . THR A 1 129 ? 32.266 -9.728 -4.832 1.00 44.41 129 THR A O 1
ATOM 996 N N . GLU A 1 130 ? 32.067 -11.834 -5.587 1.00 55.25 130 GLU A N 1
ATOM 997 C CA . GLU A 1 130 ? 30.715 -12.055 -5.083 1.00 55.25 130 GLU A CA 1
ATOM 998 C C . GLU A 1 130 ? 30.790 -11.997 -3.552 1.00 55.25 130 GLU A C 1
ATOM 1000 O O . GLU A 1 130 ? 31.536 -12.781 -2.957 1.00 55.25 130 GLU A O 1
ATOM 1005 N N . PRO A 1 131 ? 30.071 -11.094 -2.860 1.00 42.59 131 PRO A N 1
ATOM 1006 C CA . PRO A 1 131 ? 29.892 -11.288 -1.438 1.00 42.59 131 PRO A CA 1
ATOM 1007 C C . PRO A 1 131 ? 28.974 -12.503 -1.266 1.00 42.59 131 PRO A C 1
ATOM 1009 O O . PRO A 1 131 ? 27.751 -12.385 -1.354 1.00 42.59 131 PRO A O 1
ATOM 1012 N N . GLU A 1 132 ? 29.566 -13.675 -1.017 1.00 45.25 132 GLU A N 1
ATOM 1013 C CA . GLU A 1 132 ? 28.876 -14.758 -0.323 1.00 45.25 132 GLU A CA 1
ATOM 1014 C C . GLU A 1 132 ? 28.295 -14.164 0.962 1.00 45.25 132 GLU A C 1
ATOM 1016 O O . GLU A 1 132 ? 29.011 -13.842 1.913 1.00 45.25 132 GLU A O 1
ATOM 1021 N N . VAL A 1 133 ? 26.976 -13.990 0.995 1.00 44.94 133 VAL A N 1
ATOM 1022 C CA . VAL A 1 133 ? 26.270 -13.692 2.236 1.00 44.94 133 VAL A CA 1
ATOM 1023 C C . VAL A 1 133 ? 26.234 -14.993 3.038 1.00 44.94 133 VAL A C 1
ATOM 1025 O O . VAL A 1 133 ? 25.246 -15.724 3.027 1.00 44.94 133 VAL A O 1
ATOM 1028 N N . GLN A 1 134 ? 27.346 -15.304 3.705 1.00 34.53 134 GLN A N 1
ATOM 1029 C CA . GLN A 1 134 ? 27.395 -16.320 4.747 1.00 34.53 134 GLN A CA 1
ATOM 1030 C C . GLN A 1 134 ? 26.653 -15.778 5.970 1.00 34.53 134 GLN A C 1
ATOM 1032 O O . GLN A 1 134 ? 27.077 -14.821 6.619 1.00 34.53 134 GLN A O 1
ATOM 1037 N N . TYR A 1 135 ? 25.509 -16.386 6.278 1.00 57.62 135 TYR A N 1
ATOM 1038 C CA . TYR A 1 135 ? 24.753 -16.153 7.507 1.00 57.62 135 TYR A CA 1
ATOM 1039 C C . TYR A 1 135 ? 25.438 -16.862 8.682 1.00 57.62 135 TYR A C 1
ATOM 1041 O O . TYR A 1 135 ? 24.865 -17.767 9.286 1.00 57.62 135 TYR A O 1
ATOM 1049 N N . GLU A 1 136 ? 26.672 -16.488 9.004 1.00 38.19 136 GLU A N 1
ATOM 1050 C CA . GLU A 1 136 ? 27.337 -17.020 10.189 1.00 38.19 136 GLU A CA 1
ATOM 1051 C C . GLU A 1 136 ? 27.097 -16.071 11.362 1.00 38.19 136 GLU A C 1
ATOM 1053 O O . GLU A 1 136 ? 27.776 -15.063 11.556 1.00 38.19 136 GLU A O 1
ATOM 1058 N N . VAL A 1 137 ? 26.063 -16.382 12.145 1.00 60.00 137 VAL A N 1
ATOM 1059 C CA . VAL A 1 137 ? 25.851 -15.788 13.469 1.00 60.00 137 VAL A CA 1
ATOM 1060 C C . VAL A 1 137 ? 26.844 -16.435 14.440 1.00 60.00 137 VAL A C 1
ATOM 1062 O O . VAL A 1 137 ? 26.454 -17.162 15.351 1.00 60.00 137 VAL A O 1
ATOM 1065 N N . GLU A 1 138 ? 28.143 -16.215 14.243 1.00 52.00 138 GLU A N 1
ATOM 1066 C CA . GLU A 1 138 ? 29.119 -16.566 15.271 1.00 52.00 138 GLU A CA 1
ATOM 1067 C C . GLU A 1 138 ? 29.095 -15.488 16.358 1.00 52.00 138 GLU A C 1
ATOM 1069 O O . GLU A 1 138 ? 29.506 -14.339 16.170 1.00 52.00 138 GLU A O 1
ATOM 1074 N N . MET A 1 139 ? 28.541 -15.872 17.514 1.00 60.00 139 MET A N 1
ATOM 1075 C CA . MET A 1 139 ? 28.616 -15.102 18.751 1.00 60.00 139 MET A CA 1
ATOM 1076 C C . MET A 1 139 ? 30.075 -14.758 19.033 1.00 60.00 139 MET A C 1
ATOM 1078 O O . MET A 1 139 ? 30.883 -15.626 19.352 1.00 60.00 139 MET A O 1
ATOM 1082 N N . THR A 1 140 ? 30.406 -13.476 18.932 1.00 55.31 140 THR A N 1
ATOM 1083 C CA . THR A 1 140 ? 31.758 -12.987 19.165 1.00 55.31 140 THR A CA 1
ATOM 1084 C C . THR A 1 140 ? 32.173 -13.286 20.608 1.00 55.31 140 THR A C 1
ATOM 1086 O O . THR A 1 140 ? 31.535 -12.826 21.556 1.00 55.31 140 THR A O 1
ATOM 1089 N N . ASP A 1 141 ? 33.282 -14.011 20.765 1.00 60.78 141 ASP A N 1
ATOM 1090 C CA . ASP A 1 141 ? 33.914 -14.472 22.020 1.00 60.78 141 ASP A CA 1
ATOM 1091 C C . ASP A 1 141 ? 34.411 -13.317 22.937 1.00 60.78 141 ASP A C 1
ATOM 1093 O O . ASP A 1 141 ? 35.123 -13.510 23.921 1.00 60.78 141 ASP A O 1
ATOM 1097 N N . ALA A 1 142 ? 34.007 -12.079 22.638 1.00 58.56 142 ALA A N 1
ATOM 1098 C CA . ALA A 1 142 ? 34.337 -10.855 23.365 1.00 58.56 142 ALA A CA 1
ATOM 1099 C C . ALA A 1 142 ? 33.570 -10.685 24.696 1.00 58.56 142 ALA A C 1
ATOM 1101 O O . ALA A 1 142 ? 33.824 -9.733 25.430 1.00 58.56 142 ALA A O 1
ATOM 1102 N N . LEU A 1 143 ? 32.656 -11.602 25.033 1.00 56.41 143 LEU A N 1
ATOM 1103 C CA . LEU A 1 143 ? 31.922 -11.640 26.310 1.00 56.41 143 LEU A CA 1
ATOM 1104 C C . LEU A 1 143 ? 32.446 -12.702 27.291 1.00 56.41 143 LEU A C 1
ATOM 1106 O O . LEU A 1 143 ? 31.838 -12.924 28.332 1.00 56.41 143 LEU A O 1
ATOM 1110 N N . ARG A 1 144 ? 33.573 -13.357 26.984 1.00 58.44 144 ARG A N 1
ATOM 1111 C CA . ARG A 1 144 ? 34.167 -14.402 27.838 1.00 58.44 144 ARG A CA 1
ATOM 1112 C C . ARG A 1 144 ? 35.362 -13.928 28.676 1.00 58.44 144 ARG A C 1
ATOM 1114 O O . ARG A 1 144 ? 35.930 -14.713 29.430 1.00 58.44 144 ARG A O 1
ATOM 1121 N N . ALA A 1 145 ? 35.741 -12.656 28.539 1.00 63.34 145 ALA A N 1
ATOM 11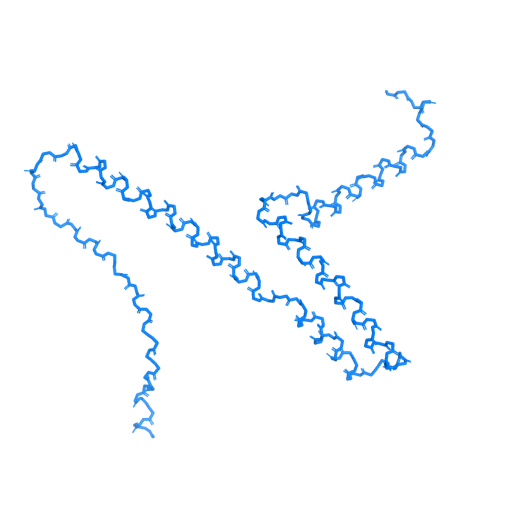22 C CA . ALA A 1 145 ? 36.860 -12.031 29.248 1.00 63.34 145 ALA A CA 1
ATOM 1123 C C . ALA A 1 145 ? 36.436 -10.957 30.277 1.00 63.34 145 ALA A C 1
ATOM 1125 O O . ALA A 1 145 ? 37.304 -10.266 30.812 1.00 63.34 145 ALA A O 1
ATOM 1126 N N . PHE A 1 146 ? 35.135 -10.842 30.573 1.00 50.28 146 PHE A N 1
ATOM 1127 C CA . PHE A 1 146 ? 34.595 -10.111 31.725 1.00 50.28 146 PHE A CA 1
ATOM 1128 C C . PHE A 1 146 ? 33.650 -11.005 32.524 1.00 50.28 146 PHE A C 1
ATOM 1130 O O . PHE A 1 146 ? 32.833 -11.702 31.884 1.00 50.28 146 PHE A O 1
#

Nearest PDB structures (foldseek):
  2ykt-assembly1_A-2  TM=3.202E-01  e=9.674E+00  Homo sapiens

Sequence (146 aa):
MNVTKYGKRAPVVGGAKRIYDAVRNFLGLTVGTPLQRKLSKLAYILFFCALGLALVVFKVNKFDITNQVIIYATSLGISIIPESLVTVLTITMVIATEAERDYESERTAAAVKFDVPDEKLPAISEEVTEPEVQYEVEMTDALRAF

pLDDT: mean 75.83, std 16.13, range [34.53, 95.75]